Protein AF-W4JXB4-F1 (afdb_monomer_lite)

pLDDT: mean 71.91, std 9.98, range [47.59, 87.62]

Organism: Heterobasidion irregulare (strain TC 32-1) (NCBI:txid747525)

Structure (mmCIF, N/CA/C/O backbone):
data_AF-W4JXB4-F1
#
_entry.id   AF-W4JXB4-F1
#
loop_
_atom_site.group_PDB
_atom_site.id
_atom_site.type_symbol
_atom_site.label_atom_id
_atom_site.label_alt_id
_atom_site.label_comp_id
_atom_site.label_asym_id
_atom_site.label_entity_id
_atom_site.label_seq_id
_atom_site.pdbx_PDB_ins_code
_atom_site.Cartn_x
_atom_site.Cartn_y
_atom_site.Cartn_z
_atom_site.occupancy
_atom_site.B_iso_or_equiv
_atom_site.auth_seq_id
_atom_site.auth_comp_id
_atom_site.auth_asym_id
_atom_site.auth_atom_id
_atom_site.pdbx_PDB_model_num
ATOM 1 N N . MET A 1 1 ? -9.802 -5.403 2.370 1.00 71.94 1 MET A N 1
ATOM 2 C CA . MET A 1 1 ? -8.464 -5.037 1.877 1.00 71.94 1 MET A CA 1
ATOM 3 C C . MET A 1 1 ? -8.423 -5.613 0.499 1.00 71.94 1 MET A C 1
ATOM 5 O O . MET A 1 1 ? -8.677 -6.804 0.370 1.00 71.94 1 MET A O 1
ATOM 9 N N . ASP A 1 2 ? -8.192 -4.765 -0.488 1.00 73.06 2 ASP A N 1
ATOM 10 C CA . ASP A 1 2 ? -8.372 -5.124 -1.886 1.00 73.06 2 ASP A CA 1
ATOM 11 C C . ASP A 1 2 ? -7.211 -4.571 -2.710 1.00 73.06 2 ASP A C 1
ATOM 13 O O . ASP A 1 2 ? -6.639 -3.521 -2.394 1.00 73.06 2 ASP A O 1
ATOM 17 N N . PHE A 1 3 ? -6.863 -5.306 -3.763 1.00 70.88 3 PHE A N 1
ATOM 18 C CA . PHE A 1 3 ? -5.820 -4.934 -4.707 1.00 70.88 3 PHE A CA 1
ATOM 19 C C . PHE A 1 3 ? -6.434 -4.666 -6.071 1.00 70.88 3 PHE A C 1
ATOM 21 O O . PHE A 1 3 ? -7.114 -5.524 -6.635 1.00 70.88 3 PHE A O 1
ATOM 28 N 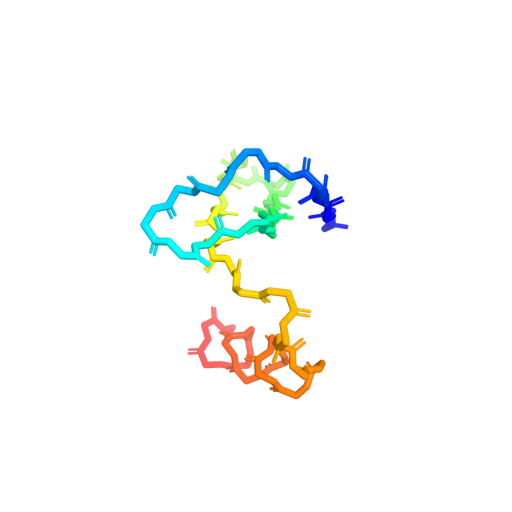N . ILE A 1 4 ? -6.146 -3.492 -6.621 1.00 77.00 4 I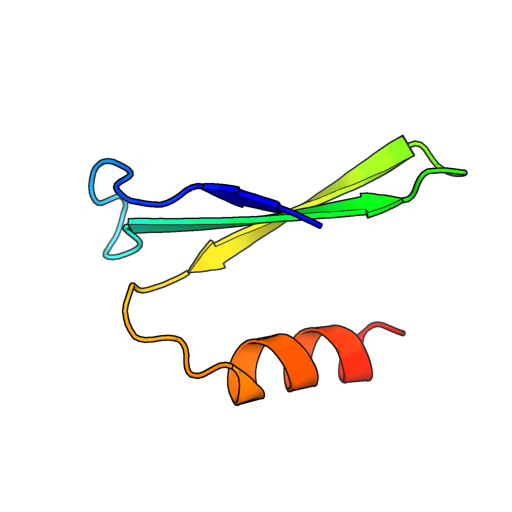LE A N 1
ATOM 29 C CA . ILE A 1 4 ? -6.461 -3.155 -8.005 1.00 77.00 4 ILE A CA 1
ATOM 30 C C . ILE A 1 4 ? -5.159 -3.240 -8.793 1.00 77.00 4 ILE A C 1
ATOM 32 O O . ILE A 1 4 ? -4.209 -2.493 -8.550 1.00 77.00 4 ILE A O 1
ATOM 36 N N . THR A 1 5 ? -5.104 -4.199 -9.712 1.00 72.25 5 THR A N 1
ATOM 37 C CA . THR A 1 5 ? -3.923 -4.492 -10.529 1.00 72.25 5 THR A CA 1
ATOM 38 C C . THR A 1 5 ? -4.128 -4.023 -11.970 1.00 72.25 5 THR A C 1
ATOM 40 O O . THR A 1 5 ? -5.245 -3.700 -12.373 1.00 72.25 5 THR A O 1
ATOM 43 N N . ASN A 1 6 ? -3.044 -3.986 -12.754 1.00 71.75 6 ASN A N 1
ATOM 44 C CA . ASN A 1 6 ? -3.052 -3.595 -14.172 1.00 71.75 6 ASN A CA 1
ATOM 45 C C . ASN A 1 6 ? -3.560 -2.166 -14.429 1.00 71.75 6 ASN A C 1
ATOM 47 O O . ASN A 1 6 ? -4.197 -1.900 -15.448 1.00 71.75 6 ASN A O 1
ATOM 51 N N . LEU A 1 7 ? -3.267 -1.239 -13.515 1.00 75.44 7 LEU A N 1
ATOM 52 C CA . LEU A 1 7 ? -3.550 0.173 -13.742 1.00 75.44 7 LEU A CA 1
ATOM 53 C C . LEU A 1 7 ? -2.585 0.749 -14.792 1.00 75.44 7 LEU A C 1
ATOM 55 O O . LEU A 1 7 ? -1.445 0.279 -14.887 1.00 75.44 7 LEU A O 1
ATOM 59 N N . PRO A 1 8 ? -3.014 1.770 -15.562 1.00 76.69 8 PRO A N 1
ATOM 60 C CA . PRO A 1 8 ? -2.104 2.541 -16.398 1.00 76.69 8 PRO A CA 1
ATOM 61 C C . PRO A 1 8 ? -0.940 3.034 -15.543 1.00 76.69 8 PRO A C 1
ATOM 63 O O . PRO A 1 8 ? -1.143 3.470 -14.409 1.00 76.69 8 PRO A O 1
ATOM 66 N N . GLU A 1 9 ? 0.274 2.939 -16.074 1.00 75.06 9 GLU A N 1
ATOM 67 C CA . GLU A 1 9 ? 1.466 3.289 -15.314 1.00 75.06 9 GLU A CA 1
ATOM 68 C C . GLU A 1 9 ? 1.447 4.785 -14.969 1.00 75.06 9 GLU A C 1
ATOM 70 O O . GLU A 1 9 ? 1.476 5.648 -15.848 1.00 75.06 9 GLU A O 1
ATOM 75 N N . LEU A 1 10 ? 1.377 5.093 -13.675 1.00 74.44 10 LEU A N 1
ATOM 76 C CA . LEU A 1 10 ? 1.384 6.451 -13.149 1.0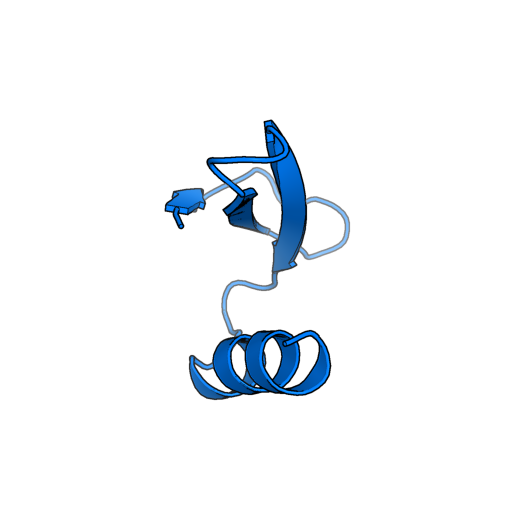0 74.44 10 LEU A CA 1
ATOM 77 C C . LEU A 1 10 ? 2.659 6.634 -12.334 1.00 74.44 10 LEU A C 1
ATOM 79 O O . LEU A 1 10 ? 2.798 6.052 -11.262 1.00 74.44 10 LEU A O 1
ATOM 83 N N . ASN A 1 11 ? 3.604 7.437 -12.829 1.00 70.81 11 ASN A N 1
ATOM 84 C CA . ASN A 1 11 ? 4.890 7.676 -12.159 1.00 70.81 11 ASN A CA 1
ATOM 85 C C . ASN A 1 11 ? 5.599 6.376 -11.713 1.00 70.81 11 ASN A C 1
ATOM 87 O O . ASN A 1 11 ? 6.151 6.318 -10.617 1.00 70.81 11 ASN A O 1
ATOM 91 N N . LYS A 1 12 ? 5.599 5.348 -12.579 1.00 73.38 12 LYS A N 1
ATOM 92 C CA . LYS A 1 12 ? 6.139 3.986 -12.362 1.00 73.38 12 LYS A CA 1
ATOM 93 C C . LYS A 1 12 ? 5.283 3.062 -11.488 1.00 73.38 12 LYS A C 1
ATOM 95 O O . LYS A 1 12 ? 5.553 1.870 -11.432 1.00 73.38 12 LYS A O 1
ATOM 100 N N . PHE A 1 13 ? 4.235 3.554 -10.834 1.00 76.31 13 PHE A N 1
ATOM 101 C CA . PHE A 1 13 ? 3.294 2.710 -10.094 1.00 76.31 13 PHE A CA 1
ATOM 102 C C . PHE A 1 13 ? 2.240 2.129 -11.043 1.00 76.31 13 PHE A C 1
ATOM 104 O O . PHE A 1 13 ? 1.742 2.824 -11.925 1.00 76.31 13 PHE A O 1
ATOM 111 N N . ASN A 1 14 ? 1.881 0.858 -10.865 1.00 74.94 14 ASN A N 1
ATOM 112 C CA . ASN A 1 14 ? 0.877 0.170 -11.695 1.00 74.94 14 ASN A CA 1
ATOM 113 C C . ASN A 1 14 ? -0.062 -0.744 -10.889 1.00 74.94 14 ASN A C 1
ATOM 115 O O . ASN A 1 14 ? -0.828 -1.531 -11.456 1.00 74.94 14 ASN A O 1
ATOM 119 N N . LEU A 1 15 ? -0.002 -0.634 -9.562 1.00 75.75 15 LEU A N 1
ATOM 120 C CA . LEU A 1 15 ? -0.826 -1.376 -8.623 1.00 75.75 15 LEU A CA 1
ATOM 121 C C . LEU A 1 15 ? -1.310 -0.435 -7.523 1.00 75.75 15 LEU A C 1
ATOM 123 O O . LEU A 1 15 ? -0.591 0.470 -7.099 1.00 75.75 15 LEU A O 1
ATOM 127 N N . LEU A 1 16 ? -2.538 -0.650 -7.068 1.00 80.81 16 LEU A N 1
ATOM 128 C CA . LEU A 1 16 ? -3.157 0.142 -6.019 1.00 80.81 16 LEU A CA 1
ATOM 129 C C . LEU A 1 16 ? -3.656 -0.790 -4.924 1.00 80.81 16 LEU A C 1
ATOM 131 O O . LEU A 1 16 ? -4.431 -1.715 -5.172 1.00 80.81 16 LEU A O 1
ATOM 135 N N . HIS A 1 17 ? -3.179 -0.547 -3.712 1.00 80.00 17 HIS A N 1
ATOM 136 C CA . HIS A 1 17 ? -3.571 -1.278 -2.523 1.00 80.00 17 HIS A CA 1
ATOM 137 C C . HIS A 1 17 ? -4.504 -0.404 -1.685 1.00 80.00 17 HIS A C 1
ATOM 139 O O . HIS A 1 17 ? -4.159 0.726 -1.331 1.00 80.00 17 HIS A O 1
ATOM 145 N N . MET A 1 18 ? -5.698 -0.918 -1.393 1.00 82.50 18 MET A N 1
ATOM 146 C CA . MET A 1 18 ? -6.737 -0.180 -0.687 1.00 82.50 18 MET A CA 1
ATOM 147 C C . MET A 1 18 ? -7.115 -0.885 0.616 1.00 82.50 18 MET A C 1
ATOM 149 O O . MET A 1 18 ? -7.555 -2.041 0.639 1.00 82.50 18 MET A O 1
ATOM 153 N N . VAL A 1 19 ? -7.001 -0.148 1.719 1.00 83.19 19 VAL A N 1
ATOM 154 C CA . VAL A 1 19 ? -7.406 -0.590 3.055 1.00 83.19 19 VAL A CA 1
ATOM 155 C C . VAL A 1 19 ? -8.560 0.286 3.516 1.00 83.19 19 VAL A C 1
ATOM 157 O O . VAL A 1 19 ? -8.451 1.507 3.549 1.00 83.19 19 VAL A O 1
ATOM 160 N N . THR A 1 20 ? -9.685 -0.338 3.864 1.00 83.50 20 THR A N 1
ATOM 161 C CA . THR A 1 20 ? -10.875 0.375 4.344 1.00 83.50 20 THR A CA 1
ATOM 162 C C . THR A 1 20 ? -11.131 0.026 5.800 1.00 83.50 20 THR A C 1
ATOM 164 O O . THR A 1 20 ? -11.337 -1.143 6.132 1.00 83.50 20 THR A O 1
ATOM 167 N N . ASN A 1 21 ? -11.183 1.037 6.665 1.00 82.56 21 ASN A N 1
ATOM 168 C CA . ASN A 1 21 ? -11.661 0.881 8.031 1.00 82.56 21 ASN A CA 1
ATOM 169 C C . ASN A 1 21 ? -13.197 0.907 8.034 1.00 82.56 21 ASN A C 1
ATOM 171 O O . ASN A 1 21 ? -13.834 1.904 7.690 1.00 82.56 21 ASN A O 1
ATOM 175 N N . ARG A 1 22 ? -13.816 -0.206 8.434 1.00 81.62 22 ARG A N 1
ATOM 176 C CA . ARG A 1 22 ? -15.276 -0.376 8.369 1.00 81.62 22 ARG A CA 1
ATOM 177 C C . ARG A 1 22 ? -16.044 0.507 9.359 1.00 81.62 22 ARG A C 1
ATOM 179 O O . ARG A 1 22 ? -17.208 0.814 9.080 1.00 81.62 22 ARG A O 1
ATOM 186 N N . PHE A 1 23 ? -15.404 0.893 10.464 1.00 83.69 23 PHE A N 1
ATOM 187 C CA . PHE A 1 23 ? -15.988 1.672 11.557 1.00 83.69 23 PHE A CA 1
ATOM 188 C C . PHE A 1 23 ? -15.889 3.172 11.297 1.00 83.69 23 PHE A C 1
ATOM 190 O O . PHE A 1 23 ? -16.891 3.872 11.379 1.00 83.69 23 PHE A O 1
ATOM 197 N N . THR A 1 24 ? -14.705 3.654 10.921 1.00 87.62 24 THR A N 1
ATOM 198 C CA . THR A 1 24 ? -14.475 5.085 10.661 1.00 87.62 24 THR A CA 1
ATOM 199 C C . THR A 1 24 ? -14.766 5.488 9.218 1.00 87.62 24 THR A C 1
ATOM 201 O O . THR A 1 24 ? -14.763 6.674 8.907 1.00 87.62 24 THR A O 1
ATOM 204 N N . LYS A 1 25 ? -14.999 4.513 8.327 1.00 85.19 25 LYS A N 1
ATOM 205 C CA . LYS A 1 25 ? -15.140 4.700 6.870 1.00 85.19 25 LYS A CA 1
ATOM 206 C C . LYS A 1 25 ? -13.920 5.343 6.203 1.00 85.19 25 LYS A C 1
ATOM 208 O O . LYS A 1 25 ? -14.007 5.762 5.053 1.00 85.19 25 LYS A O 1
ATOM 213 N N . ILE A 1 26 ? -12.780 5.382 6.892 1.00 85.38 26 ILE A N 1
ATOM 214 C CA . ILE A 1 26 ? -11.523 5.874 6.333 1.00 85.38 26 ILE A CA 1
ATOM 215 C C . ILE A 1 26 ? -11.007 4.863 5.310 1.00 85.38 26 ILE A C 1
ATOM 217 O O . ILE A 1 26 ? -10.982 3.656 5.569 1.00 85.38 26 ILE A O 1
ATOM 221 N N . VAL A 1 27 ? -10.571 5.378 4.165 1.00 82.69 27 VAL A N 1
ATOM 222 C CA . VAL A 1 27 ? -9.911 4.612 3.112 1.00 82.69 27 VAL A CA 1
ATOM 223 C C . VAL A 1 27 ? -8.470 5.088 3.004 1.00 82.69 27 VAL A C 1
ATOM 225 O O . VAL A 1 27 ? -8.218 6.274 2.807 1.00 82.69 27 VAL A O 1
ATOM 228 N N . VAL A 1 28 ? -7.534 4.151 3.098 1.00 82.44 28 VAL A N 1
ATOM 229 C CA . VAL A 1 28 ? -6.115 4.377 2.829 1.00 82.44 28 VAL A CA 1
ATOM 230 C C . VAL A 1 28 ? -5.789 3.758 1.478 1.00 82.44 28 VAL A C 1
ATOM 232 O O . VAL A 1 28 ? -6.075 2.582 1.243 1.00 82.44 28 VAL A O 1
ATOM 235 N N . ILE A 1 29 ? -5.211 4.567 0.591 1.00 80.12 29 ILE A N 1
ATOM 236 C CA . ILE A 1 29 ? -4.812 4.173 -0.760 1.00 80.12 29 ILE A CA 1
ATOM 237 C C . ILE A 1 29 ? -3.293 4.256 -0.848 1.00 80.12 29 ILE A C 1
ATOM 239 O O . ILE A 1 29 ? -2.713 5.313 -0.606 1.00 80.12 29 ILE A O 1
ATOM 243 N N . ILE A 1 30 ? -2.662 3.147 -1.216 1.00 81.12 30 ILE A N 1
ATOM 244 C CA . ILE A 1 30 ? -1.212 3.035 -1.350 1.00 81.12 30 ILE A CA 1
ATOM 245 C C . ILE A 1 30 ? -0.903 2.692 -2.807 1.00 81.12 30 ILE A C 1
ATOM 247 O O . ILE A 1 30 ? -1.409 1.707 -3.348 1.00 81.12 30 ILE A O 1
ATOM 251 N N . LEU A 1 31 ? -0.083 3.527 -3.445 1.00 78.00 31 LEU A N 1
ATOM 252 C CA . LEU A 1 31 ? 0.440 3.272 -4.785 1.00 78.00 31 LEU A CA 1
ATOM 253 C C . LEU A 1 31 ? 1.625 2.311 -4.692 1.00 78.00 31 LEU A C 1
ATOM 255 O O . LEU A 1 31 ? 2.547 2.514 -3.902 1.00 78.00 31 LEU A O 1
ATOM 259 N N . CYS A 1 32 ? 1.599 1.264 -5.510 1.00 71.69 32 CYS A N 1
ATOM 260 C CA . CYS A 1 32 ? 2.552 0.169 -5.464 1.00 71.69 32 CYS A CA 1
ATOM 261 C C . CYS A 1 32 ? 3.155 -0.105 -6.849 1.00 71.69 32 CYS A C 1
ATOM 263 O O . CYS A 1 32 ? 2.516 0.049 -7.894 1.00 71.69 32 CYS A O 1
ATOM 265 N N . LEU A 1 33 ? 4.420 -0.514 -6.842 1.00 73.81 33 LEU A N 1
ATOM 266 C CA . LEU A 1 33 ? 5.085 -1.108 -7.998 1.00 73.81 33 LEU A CA 1
ATOM 267 C C . LEU A 1 33 ? 4.679 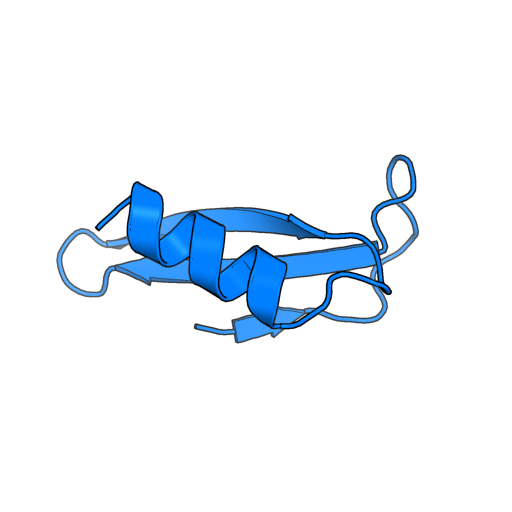-2.585 -8.085 1.00 73.81 33 LEU A C 1
ATOM 269 O O . LEU A 1 33 ? 4.485 -3.232 -7.057 1.00 73.81 33 LEU A O 1
ATOM 273 N N . LYS A 1 34 ? 4.599 -3.141 -9.299 1.00 63.59 34 LYS A N 1
ATOM 274 C CA . LYS A 1 34 ? 4.267 -4.561 -9.558 1.00 63.59 34 LYS A CA 1
ATOM 275 C C . LYS A 1 34 ? 5.130 -5.561 -8.774 1.00 63.59 34 LYS A C 1
ATOM 277 O O . LYS A 1 34 ? 4.739 -6.709 -8.620 1.00 63.59 34 LYS A O 1
ATOM 282 N N . THR A 1 35 ? 6.300 -5.122 -8.315 1.00 57.69 35 THR A N 1
ATOM 283 C CA . THR A 1 35 ? 7.317 -5.884 -7.580 1.00 57.69 35 THR A CA 1
ATOM 284 C C . THR A 1 35 ? 7.354 -5.555 -6.084 1.00 57.69 35 THR A C 1
ATOM 286 O O . THR A 1 35 ? 8.427 -5.576 -5.487 1.00 57.69 35 THR A O 1
ATOM 289 N N . ILE A 1 36 ? 6.231 -5.196 -5.455 1.00 57.34 36 ILE A N 1
ATOM 290 C CA . ILE A 1 36 ? 6.196 -5.159 -3.988 1.00 57.34 36 ILE A CA 1
ATOM 291 C C . ILE A 1 36 ? 5.962 -6.579 -3.480 1.00 57.34 36 ILE A C 1
ATOM 293 O O . ILE A 1 36 ? 4.866 -7.127 -3.577 1.00 57.34 36 ILE A O 1
ATOM 297 N N . ASP A 1 37 ? 7.054 -7.142 -2.968 1.00 58.38 37 ASP A N 1
ATOM 298 C CA . ASP A 1 37 ? 7.101 -8.350 -2.161 1.00 58.38 37 ASP A CA 1
ATOM 299 C C . ASP A 1 37 ? 6.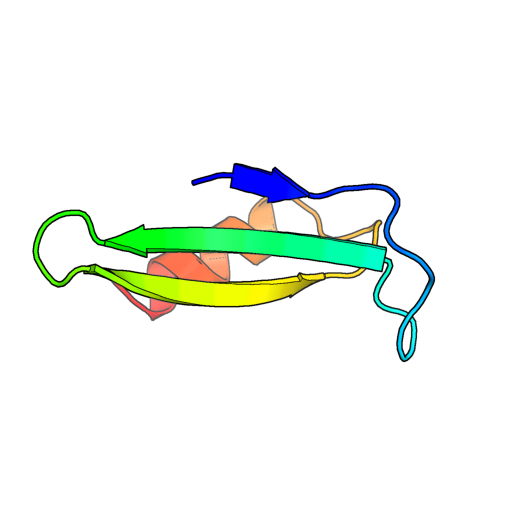117 -8.215 -0.991 1.00 58.38 37 ASP A C 1
ATOM 301 O O . ASP A 1 37 ? 6.007 -7.148 -0.376 1.00 58.38 37 ASP A O 1
ATOM 305 N N . THR A 1 38 ? 5.376 -9.275 -0.693 1.00 58.66 38 THR A N 1
ATOM 306 C CA . THR A 1 38 ? 4.350 -9.321 0.365 1.00 58.66 38 THR A CA 1
ATOM 307 C C . THR A 1 38 ? 4.854 -8.794 1.715 1.00 58.66 38 THR A C 1
ATOM 309 O O . THR A 1 38 ? 4.088 -8.192 2.473 1.0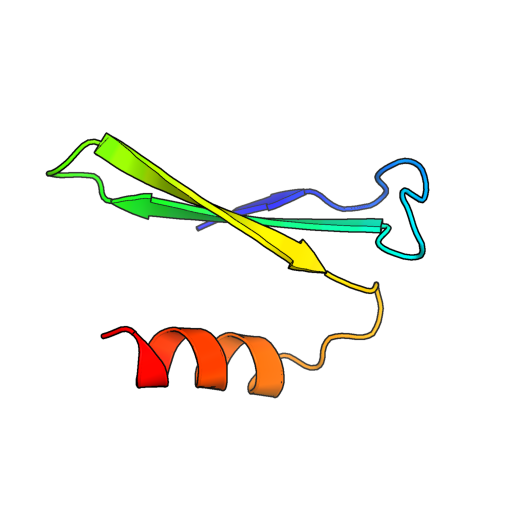0 58.66 38 THR A O 1
ATOM 312 N N . ASP A 1 39 ? 6.157 -8.916 1.962 1.00 59.28 39 ASP A N 1
ATOM 313 C CA . ASP A 1 39 ? 6.854 -8.413 3.145 1.00 59.28 39 ASP A CA 1
ATOM 314 C C . ASP A 1 39 ? 6.830 -6.881 3.269 1.00 59.28 39 ASP A C 1
ATOM 316 O O . ASP A 1 39 ? 6.709 -6.341 4.372 1.00 59.28 39 ASP A O 1
ATOM 320 N N . GLY A 1 40 ? 6.872 -6.150 2.150 1.00 61.22 40 GLY A N 1
ATOM 321 C CA . GLY A 1 40 ? 6.789 -4.687 2.150 1.00 61.22 40 GLY A CA 1
ATOM 322 C C . GLY A 1 40 ? 5.415 -4.181 2.592 1.00 61.22 40 GLY A C 1
ATOM 323 O O . GLY A 1 40 ? 5.314 -3.186 3.310 1.00 61.22 40 GLY A O 1
ATOM 324 N N . ILE A 1 41 ? 4.353 -4.898 2.217 1.00 63.75 41 ILE A N 1
ATOM 325 C CA . ILE A 1 41 ? 2.978 -4.576 2.621 1.00 63.75 41 ILE A CA 1
ATOM 326 C C . ILE A 1 41 ? 2.766 -4.911 4.098 1.00 63.75 41 ILE A C 1
ATOM 328 O O . ILE A 1 41 ? 2.194 -4.103 4.832 1.00 63.75 41 ILE A O 1
ATOM 332 N N . ALA A 1 42 ? 3.263 -6.069 4.543 1.00 62.03 42 ALA A N 1
ATOM 333 C CA . ALA A 1 42 ? 3.197 -6.478 5.942 1.00 62.03 42 ALA A CA 1
ATOM 334 C C . ALA A 1 42 ? 3.891 -5.462 6.862 1.00 62.03 42 ALA A C 1
ATOM 336 O O . ALA A 1 42 ? 3.338 -5.107 7.901 1.00 62.03 42 ALA A O 1
ATOM 337 N N . LYS A 1 43 ? 5.050 -4.932 6.449 1.00 63.66 43 LYS A N 1
ATOM 338 C CA . LYS A 1 43 ? 5.790 -3.917 7.208 1.00 63.66 43 LYS A CA 1
ATOM 339 C C . LYS A 1 43 ? 5.023 -2.598 7.355 1.00 63.66 43 LYS A C 1
ATOM 341 O O . LYS A 1 43 ? 4.923 -2.086 8.463 1.00 63.66 43 LYS A O 1
ATOM 346 N N . ILE A 1 44 ? 4.436 -2.080 6.271 1.00 62.09 44 ILE A N 1
ATOM 347 C CA . ILE A 1 44 ? 3.642 -0.837 6.322 1.00 62.09 44 ILE A CA 1
ATOM 348 C C . ILE A 1 44 ? 2.419 -1.008 7.229 1.00 62.09 44 ILE A C 1
ATOM 350 O O . ILE A 1 44 ? 2.069 -0.084 7.961 1.00 62.09 44 ILE A O 1
ATOM 354 N N . LEU A 1 45 ? 1.772 -2.175 7.195 1.00 61.06 45 LEU A N 1
ATOM 355 C CA . LEU A 1 45 ? 0.650 -2.462 8.086 1.00 61.06 45 LEU A CA 1
ATOM 356 C C . LEU A 1 45 ? 1.113 -2.520 9.549 1.00 61.06 45 LEU A C 1
ATOM 358 O O . LEU A 1 45 ? 0.522 -1.841 10.379 1.00 61.06 45 LEU A O 1
ATOM 362 N N . LEU A 1 46 ? 2.194 -3.240 9.860 1.00 62.34 46 LEU A N 1
ATOM 363 C CA . LEU A 1 46 ? 2.740 -3.356 11.222 1.00 62.34 46 LEU A CA 1
ATOM 364 C C . LEU A 1 46 ? 3.199 -2.025 11.834 1.00 62.34 46 LEU A C 1
ATOM 366 O O . LEU A 1 46 ? 3.046 -1.839 13.032 1.00 62.34 46 LEU A O 1
ATOM 370 N N . GLU A 1 47 ? 3.749 -1.105 11.042 1.00 58.47 47 GLU A N 1
ATOM 371 C CA . GLU A 1 47 ? 4.204 0.204 11.540 1.00 58.47 47 GLU A CA 1
ATOM 372 C C . GLU A 1 47 ? 3.054 1.195 11.794 1.00 58.47 47 GLU A C 1
ATOM 374 O O . GLU A 1 47 ? 3.243 2.180 12.504 1.00 58.47 47 GLU A O 1
ATOM 379 N N . ASN A 1 48 ? 1.870 0.952 11.220 1.00 50.94 48 ASN A N 1
ATOM 380 C CA . ASN A 1 48 ? 0.701 1.835 11.318 1.00 50.94 48 ASN A CA 1
ATOM 381 C C . ASN A 1 48 ? -0.481 1.205 12.083 1.00 50.94 48 ASN A C 1
ATOM 383 O O . ASN A 1 48 ? -1.588 1.751 12.037 1.00 50.94 48 ASN A O 1
ATOM 387 N N . THR A 1 49 ? -0.263 0.068 12.754 1.00 47.59 49 THR A N 1
ATOM 388 C CA . THR A 1 49 ? -1.223 -0.559 13.683 1.00 47.59 49 THR A CA 1
ATOM 389 C C . THR A 1 49 ? -0.750 -0.359 15.114 1.00 47.59 49 THR A C 1
ATOM 391 O O . THR A 1 49 ? -1.613 -0.080 15.974 1.00 47.59 49 THR A O 1
#

Radius of gyration: 11.49 Å; chains: 1; bounding box: 23×17×30 Å

Foldseek 3Di:
DDKDAQQDQDVQFGIWDWDADPVVRDIDIDTDHPPPDPVNVVVVVVVVD

Sequence (49 aa):
MDFITNLPELNKFNLLHMVTNRFTKIVVIILCLKTIDTDGIAKILLENT

Secondary structure (DSSP, 8-state):
-EEE-S---BTTB-EEEEEE-TTT--EEEEEE-TT--HHHHHHHHHHT-